Protein AF-A0AA38JJ01-F1 (afdb_monomer)

Mean predicted aligned error: 11.83 Å

pLDDT: mean 73.41, std 13.88, range [43.22, 92.06]

Organism: NCBI:txid2804957

Secondary structure (DSSP, 8-state):
---S-HHHH-HHHHHHHHT-HHHHHHHHSS-HHHHHHHHHSTT-HHHHHHHSPPP-TTS-TT----TT----

Radius of gyration: 15.95 Å; Cα contacts (8 Å, |Δi|>4): 34; chains: 1; bounding box: 24×29×44 Å

Sequence (72 aa):
ELMPNPRIELPWVCLWKGQNNCAFITTMGFDVKTFRFILEGPGHFAELWDNTPIPRDDVSSRGAPHIGGRSL

Foldseek 3Di:
DDDPDCVCPPPVNVCLVVQDQVSCCVPVVGHNVVVCCCCVNPPNPVVCVVPPDDDDPPDDPPDDPPPPPPDD

Structure (mmCIF, N/CA/C/O backbone):
data_AF-A0AA38JJ01-F1
#
_entry.id   AF-A0AA38JJ01-F1
#
loop_
_atom_site.group_PDB
_atom_site.id
_atom_site.type_symbol
_atom_site.label_atom_id
_atom_site.label_alt_id
_atom_site.label_comp_id
_atom_site.label_asym_id
_atom_site.label_entity_id
_atom_site.label_seq_id
_atom_site.pdbx_PDB_ins_code
_atom_site.Cartn_x
_atom_site.Cartn_y
_atom_site.Cartn_z
_atom_site.occupancy
_atom_site.B_iso_or_equiv
_atom_site.auth_seq_id
_atom_site.auth_comp_id
_atom_site.auth_asym_id
_atom_site.auth_atom_id
_atom_site.pdbx_PDB_model_num
ATOM 1 N N . GLU A 1 1 ? -11.028 -20.407 -5.394 1.00 51.50 1 GLU A N 1
ATOM 2 C CA . GLU A 1 1 ? -11.377 -19.673 -6.627 1.00 51.50 1 GLU A CA 1
ATOM 3 C C . GLU A 1 1 ? -10.810 -18.266 -6.546 1.00 51.50 1 GLU A C 1
ATOM 5 O O . GLU A 1 1 ? -10.746 -17.722 -5.449 1.00 51.50 1 GLU A O 1
ATOM 10 N N . LEU A 1 2 ? -10.334 -17.715 -7.663 1.00 54.06 2 LEU A N 1
ATOM 11 C CA . LEU A 1 2 ? -9.878 -16.324 -7.734 1.00 54.06 2 LEU A CA 1
ATOM 12 C C . LEU A 1 2 ? -11.091 -15.408 -7.902 1.00 54.06 2 LEU A C 1
ATOM 14 O O . LEU A 1 2 ? -12.038 -15.759 -8.601 1.00 54.06 2 LEU A O 1
ATOM 18 N N . MET A 1 3 ? -11.057 -14.243 -7.259 1.00 60.97 3 MET A N 1
ATOM 19 C CA . MET A 1 3 ? -12.145 -13.271 -7.356 1.00 60.97 3 MET A CA 1
ATOM 20 C C . MET A 1 3 ? -12.328 -12.791 -8.805 1.00 60.97 3 MET A C 1
ATOM 22 O O . MET A 1 3 ? -11.326 -12.559 -9.487 1.00 60.97 3 MET A O 1
ATOM 26 N N . PRO A 1 4 ? -13.580 -12.609 -9.267 1.00 63.72 4 PRO A N 1
ATOM 27 C CA . PRO A 1 4 ? -13.884 -12.293 -10.663 1.00 63.72 4 PRO A CA 1
ATOM 28 C C . PRO A 1 4 ? -13.312 -10.943 -11.108 1.00 63.72 4 PRO A C 1
ATOM 30 O O . PRO A 1 4 ? -12.915 -10.804 -12.262 1.00 63.72 4 PRO A O 1
ATOM 33 N N . ASN A 1 5 ? -13.200 -9.966 -10.199 1.00 62.53 5 ASN A N 1
ATOM 34 C CA . ASN A 1 5 ? -12.489 -8.719 -10.466 1.00 62.53 5 ASN A CA 1
ATOM 35 C C . ASN A 1 5 ? -11.582 -8.322 -9.288 1.00 62.53 5 ASN A C 1
ATOM 37 O O . ASN A 1 5 ? -12.012 -7.609 -8.374 1.00 62.53 5 ASN A O 1
ATOM 41 N N . PRO A 1 6 ? -10.300 -8.727 -9.310 1.00 59.06 6 PRO A N 1
ATOM 42 C CA . PRO A 1 6 ? -9.380 -8.407 -8.229 1.00 59.06 6 PRO A CA 1
ATOM 43 C C . PRO A 1 6 ? -9.139 -6.895 -8.105 1.00 59.06 6 PRO A C 1
ATOM 45 O O . PRO A 1 6 ? -8.776 -6.425 -7.041 1.00 59.06 6 PRO A O 1
ATOM 48 N N . ARG A 1 7 ? -9.378 -6.067 -9.125 1.00 59.53 7 ARG A N 1
ATOM 49 C CA . ARG A 1 7 ? -9.106 -4.624 -9.000 1.00 59.53 7 ARG A CA 1
ATOM 50 C C . ARG A 1 7 ? -10.150 -3.860 -8.187 1.00 59.53 7 ARG A C 1
ATOM 52 O O . ARG A 1 7 ? -9.827 -2.805 -7.652 1.00 59.53 7 ARG A O 1
ATOM 59 N N . ILE A 1 8 ? -11.380 -4.363 -8.095 1.00 59.44 8 ILE A N 1
ATOM 60 C CA . ILE A 1 8 ? -12.502 -3.623 -7.492 1.00 59.44 8 ILE A CA 1
ATOM 61 C C . ILE A 1 8 ? -12.854 -4.166 -6.107 1.00 59.44 8 ILE A C 1
ATOM 63 O O . ILE A 1 8 ? -13.222 -3.399 -5.217 1.00 59.44 8 ILE A O 1
ATOM 67 N N . GLU A 1 9 ? -12.718 -5.476 -5.917 1.00 65.12 9 GLU A N 1
ATOM 68 C CA . GLU A 1 9 ? -13.261 -6.169 -4.748 1.00 65.12 9 GLU A CA 1
ATOM 69 C C . GLU A 1 9 ? -12.180 -6.684 -3.789 1.00 65.12 9 GLU A C 1
ATOM 71 O O . GLU A 1 9 ? -12.497 -7.342 -2.801 1.00 65.12 9 GLU A O 1
ATOM 76 N N . LEU A 1 10 ? -10.898 -6.390 -4.040 1.00 70.75 10 LEU A N 1
ATOM 77 C CA . LEU A 1 10 ? -9.827 -6.846 -3.157 1.00 70.75 10 LEU A CA 1
ATOM 78 C C . LEU A 1 10 ? -10.053 -6.350 -1.715 1.00 70.75 10 LEU 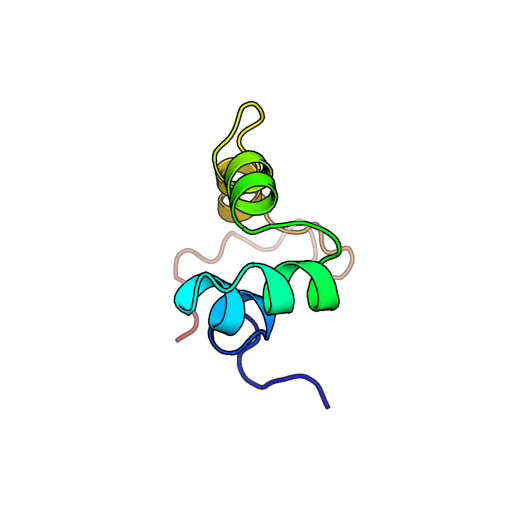A C 1
ATOM 80 O O . LEU A 1 10 ? -10.359 -5.170 -1.513 1.00 70.75 10 LEU A O 1
ATOM 84 N N . PRO A 1 11 ? -9.829 -7.205 -0.700 1.00 71.56 11 PRO A N 1
ATOM 85 C CA . PRO A 1 11 ? -10.033 -6.852 0.704 1.00 71.56 11 PRO A CA 1
ATOM 86 C C . PRO A 1 11 ? -9.347 -5.544 1.112 1.00 71.56 11 PRO A C 1
ATOM 88 O O . PRO A 1 11 ? -9.948 -4.726 1.804 1.00 71.56 11 PRO A O 1
ATOM 91 N N . TRP A 1 12 ? -8.132 -5.283 0.619 1.00 75.38 12 TRP A N 1
ATOM 92 C CA . TRP A 1 12 ? -7.410 -4.044 0.917 1.00 75.38 12 TRP A CA 1
ATOM 93 C C . TRP A 1 12 ? -8.083 -2.788 0.331 1.00 75.38 12 TRP A C 1
ATOM 95 O O . TRP A 1 12 ? -7.991 -1.726 0.938 1.00 75.38 12 TRP A O 1
ATOM 105 N N . VAL A 1 13 ? -8.811 -2.890 -0.790 1.00 80.25 13 VAL A N 1
ATOM 106 C CA . VAL A 1 13 ? -9.562 -1.771 -1.395 1.00 80.25 13 VAL A CA 1
ATOM 107 C C . VAL A 1 13 ? -10.770 -1.415 -0.532 1.00 80.25 13 VAL A C 1
ATOM 109 O O . VAL A 1 13 ? -11.033 -0.239 -0.273 1.00 80.25 13 VAL A O 1
ATOM 112 N N . CYS A 1 14 ? -11.496 -2.425 -0.047 1.00 80.50 14 CYS A N 1
ATOM 113 C CA . CYS A 1 14 ? -12.601 -2.232 0.893 1.00 80.50 14 CYS A CA 1
ATOM 114 C C . CYS A 1 14 ? -12.112 -1.612 2.206 1.00 80.50 14 CYS A C 1
ATOM 116 O O . CYS A 1 14 ? -12.732 -0.679 2.719 1.00 80.50 14 CYS A O 1
ATOM 118 N N . LEU A 1 15 ? -10.967 -2.077 2.709 1.00 82.06 15 LEU A N 1
ATOM 119 C CA . LEU A 1 15 ? -10.328 -1.497 3.884 1.00 82.06 15 LEU A CA 1
ATOM 120 C C . LEU A 1 15 ? -9.929 -0.042 3.635 1.00 82.06 15 LEU A C 1
ATOM 122 O O . LEU A 1 15 ? -10.258 0.811 4.459 1.00 82.06 15 LEU A O 1
ATOM 126 N N . TRP A 1 16 ? -9.287 0.259 2.499 1.00 80.94 16 TRP A N 1
ATOM 127 C CA . TRP A 1 16 ? -8.856 1.612 2.121 1.00 80.94 16 TRP A CA 1
ATOM 128 C C . TRP A 1 16 ? -10.020 2.597 2.059 1.00 80.94 16 TRP A C 1
ATOM 130 O O . TRP A 1 16 ? -9.923 3.705 2.578 1.00 80.94 16 TRP A O 1
ATOM 140 N N . LYS A 1 17 ? -11.169 2.177 1.519 1.00 82.31 17 LYS A N 1
ATOM 141 C CA . LYS A 1 17 ? -12.392 2.996 1.543 1.00 82.31 17 LYS A CA 1
ATOM 142 C C . LYS A 1 17 ? -12.879 3.282 2.966 1.00 82.31 17 LYS A C 1
ATOM 144 O O . LYS A 1 17 ? -13.384 4.369 3.226 1.00 82.31 17 LYS A O 1
ATOM 149 N N . GLY A 1 18 ? -12.741 2.317 3.874 1.00 83.75 18 GLY A N 1
ATOM 150 C CA . GLY A 1 18 ? -13.168 2.444 5.268 1.00 83.75 18 GLY A CA 1
ATOM 151 C C . GLY A 1 18 ? -12.185 3.182 6.182 1.00 83.75 18 GLY A C 1
ATOM 152 O O . GLY A 1 18 ? -12.581 3.568 7.279 1.00 83.75 18 GLY A O 1
ATOM 153 N N . GLN A 1 19 ? -10.921 3.354 5.770 1.00 83.25 19 GLN A N 1
ATOM 154 C CA . GLN A 1 19 ? -9.843 4.002 6.538 1.00 83.25 19 GLN A CA 1
ATOM 155 C C . GLN A 1 19 ? -9.744 3.544 8.009 1.00 83.25 19 GLN A C 1
ATOM 157 O O . GLN A 1 19 ? -9.381 4.311 8.902 1.00 83.25 19 GLN A O 1
ATOM 162 N N . ASN A 1 20 ? -10.068 2.277 8.282 1.00 86.50 20 ASN A N 1
ATOM 163 C CA . ASN A 1 20 ? -10.052 1.726 9.633 1.00 86.50 20 ASN A CA 1
ATOM 164 C C . ASN A 1 20 ? -8.660 1.182 9.972 1.00 86.50 20 ASN A C 1
ATOM 166 O O . ASN A 1 20 ? -8.253 0.139 9.461 1.00 86.50 20 ASN A O 1
ATOM 170 N N . ASN A 1 21 ? -7.960 1.858 10.885 1.00 83.38 21 ASN A N 1
ATOM 171 C CA . ASN A 1 21 ? -6.605 1.483 11.291 1.00 83.38 21 ASN A CA 1
ATOM 172 C C . ASN A 1 21 ? -6.499 0.067 11.870 1.00 83.38 21 ASN A C 1
ATOM 174 O O . ASN A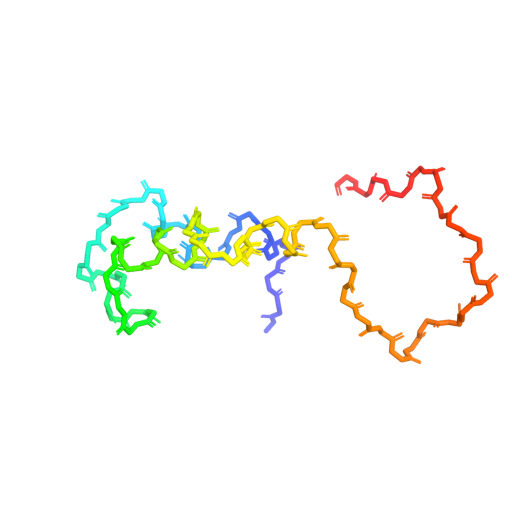 1 21 ? -5.555 -0.636 11.529 1.00 83.38 21 ASN A O 1
ATOM 178 N N . CYS A 1 22 ? -7.442 -0.377 12.710 1.00 85.50 22 CYS A N 1
ATOM 179 C CA . CYS A 1 22 ? -7.383 -1.728 13.284 1.00 85.50 22 CYS A CA 1
ATOM 180 C C . CYS A 1 22 ? -7.476 -2.788 12.188 1.00 85.50 22 CYS A C 1
ATOM 182 O O . CYS A 1 22 ? -6.652 -3.694 12.128 1.00 85.50 22 CYS A O 1
ATOM 184 N N . ALA A 1 23 ? -8.440 -2.637 11.282 1.00 84.12 23 ALA A N 1
ATOM 185 C CA . ALA A 1 23 ? -8.632 -3.588 10.198 1.00 84.12 23 ALA A CA 1
ATOM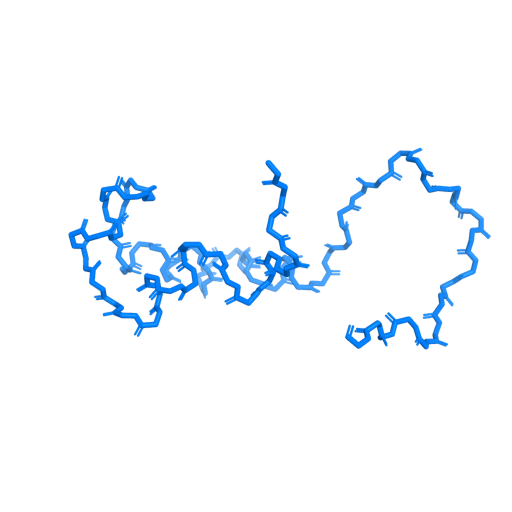 186 C C . ALA A 1 23 ? -7.454 -3.578 9.200 1.00 84.12 23 ALA A C 1
ATOM 188 O O . ALA A 1 23 ? -7.057 -4.637 8.708 1.00 84.12 23 ALA A O 1
ATOM 189 N N . PHE A 1 24 ? -6.843 -2.410 8.960 1.00 85.75 24 PHE A N 1
ATOM 190 C CA . PHE A 1 24 ? -5.607 -2.287 8.182 1.00 85.75 24 PHE A CA 1
ATOM 191 C C . PHE A 1 24 ? -4.426 -2.990 8.838 1.00 85.75 24 PHE A C 1
ATOM 193 O O . PHE A 1 24 ? -3.776 -3.796 8.185 1.00 85.75 24 PHE A O 1
ATOM 200 N N . ILE A 1 25 ? -4.182 -2.749 10.127 1.00 87.81 25 ILE A N 1
ATOM 201 C CA . ILE A 1 25 ? -3.070 -3.378 10.845 1.00 87.81 25 ILE A CA 1
ATOM 202 C C . ILE A 1 25 ? -3.239 -4.898 10.845 1.00 87.81 25 ILE A C 1
ATOM 204 O O . ILE A 1 25 ? -2.291 -5.613 10.539 1.00 87.81 25 ILE A O 1
ATOM 208 N N . THR A 1 26 ? -4.444 -5.402 11.123 1.00 89.19 26 THR A N 1
ATOM 209 C CA . THR A 1 26 ? -4.700 -6.849 11.148 1.00 89.19 26 THR A CA 1
ATOM 210 C C . THR A 1 26 ? -4.532 -7.505 9.776 1.00 89.19 26 THR A C 1
ATOM 212 O O . THR A 1 26 ? -4.086 -8.645 9.707 1.00 89.19 26 THR A O 1
ATOM 215 N N . THR A 1 27 ? -4.868 -6.806 8.689 1.00 84.75 27 THR A N 1
ATOM 216 C CA . THR A 1 27 ? -4.857 -7.395 7.338 1.00 84.75 27 THR A CA 1
ATOM 217 C C . THR A 1 27 ? -3.534 -7.180 6.602 1.00 84.75 27 THR A C 1
ATOM 219 O O . THR A 1 27 ? -3.067 -8.068 5.898 1.00 84.75 27 THR A O 1
ATOM 222 N N . MET A 1 28 ? -2.941 -5.995 6.741 1.00 86.12 28 MET A N 1
ATOM 223 C CA . MET A 1 28 ? -1.776 -5.531 5.977 1.00 86.12 28 MET A CA 1
ATOM 224 C C . MET A 1 28 ? -0.499 -5.476 6.827 1.00 86.12 28 MET A C 1
ATOM 226 O O . MET A 1 28 ? 0.595 -5.405 6.277 1.00 86.12 28 MET A O 1
ATOM 230 N N . GLY A 1 29 ? -0.616 -5.500 8.159 1.00 88.38 29 GLY A N 1
ATOM 231 C CA . GLY A 1 29 ? 0.520 -5.430 9.085 1.00 88.38 29 GLY A CA 1
ATOM 232 C C . GLY A 1 29 ? 0.996 -4.013 9.424 1.00 88.38 29 GLY A C 1
ATOM 233 O O . GLY A 1 29 ? 1.964 -3.860 10.163 1.00 88.38 29 GLY A O 1
ATOM 234 N N . PHE A 1 30 ? 0.332 -2.972 8.918 1.00 89.12 30 PHE A N 1
ATOM 235 C CA . PHE A 1 30 ? 0.637 -1.565 9.201 1.00 89.12 30 PHE A CA 1
ATOM 236 C C . PHE A 1 30 ? -0.621 -0.694 9.086 1.00 89.12 30 PHE A C 1
ATOM 238 O O . PHE A 1 30 ? -1.640 -1.118 8.540 1.00 89.12 30 PHE A O 1
ATOM 245 N N . ASP A 1 31 ? -0.564 0.525 9.628 1.00 90.94 31 ASP A N 1
ATOM 246 C CA . ASP A 1 31 ? -1.702 1.447 9.634 1.00 90.94 31 ASP A CA 1
ATOM 247 C C . ASP A 1 31 ? -1.954 2.134 8.279 1.00 90.94 31 ASP A C 1
ATOM 249 O O . ASP A 1 31 ? -1.139 2.110 7.352 1.00 90.94 31 ASP A O 1
ATOM 253 N N . VAL A 1 32 ? -3.113 2.789 8.178 1.00 88.88 32 VAL A N 1
ATOM 254 C CA . VAL A 1 32 ? -3.549 3.520 6.980 1.00 88.88 32 VAL A CA 1
ATOM 255 C C . VAL A 1 32 ? -2.543 4.598 6.570 1.00 88.88 32 VAL A C 1
ATOM 257 O O . VAL A 1 32 ? -2.320 4.825 5.381 1.00 88.88 32 VAL A O 1
ATOM 260 N N . LYS A 1 33 ? -1.925 5.284 7.539 1.00 92.06 33 LYS A N 1
ATOM 261 C CA . LYS A 1 33 ? -1.001 6.392 7.265 1.00 92.06 33 LYS A CA 1
ATOM 262 C C . LYS A 1 33 ? 0.297 5.878 6.648 1.00 92.06 33 LYS A C 1
ATOM 264 O O . LYS A 1 33 ? 0.814 6.486 5.714 1.00 92.06 33 LYS A O 1
ATOM 269 N N . THR A 1 34 ? 0.784 4.753 7.148 1.00 90.56 34 THR A N 1
ATOM 270 C CA . THR A 1 34 ? 1.954 4.043 6.638 1.00 90.56 34 THR A CA 1
ATOM 271 C C . THR A 1 34 ? 1.677 3.528 5.235 1.00 90.56 34 THR A C 1
ATOM 273 O O . THR A 1 34 ? 2.483 3.753 4.336 1.00 90.56 34 THR A O 1
ATOM 276 N N . PHE A 1 35 ? 0.497 2.945 5.006 1.00 88.88 35 PHE A N 1
ATOM 277 C CA . PHE A 1 35 ? 0.089 2.535 3.664 1.00 88.88 35 PHE A CA 1
ATOM 278 C C . PHE A 1 35 ? 0.056 3.712 2.686 1.00 88.88 35 PHE A C 1
ATOM 280 O O . PHE A 1 35 ? 0.617 3.631 1.597 1.00 88.88 35 PHE A O 1
ATOM 287 N N . ARG A 1 36 ? -0.540 4.837 3.098 1.00 89.12 36 ARG A N 1
ATOM 288 C CA . ARG A 1 36 ? -0.586 6.057 2.289 1.00 89.12 36 ARG A CA 1
ATOM 289 C C . ARG A 1 36 ? 0.809 6.577 1.958 1.00 89.12 36 ARG A C 1
ATOM 291 O O . ARG A 1 36 ? 1.049 6.994 0.833 1.00 89.12 36 ARG A O 1
ATOM 298 N N . PHE A 1 37 ? 1.723 6.537 2.924 1.00 90.88 37 PHE A N 1
ATOM 299 C CA . PHE A 1 37 ? 3.112 6.920 2.704 1.00 90.88 37 PHE A CA 1
ATOM 300 C C . PHE A 1 37 ? 3.815 5.993 1.708 1.00 90.88 37 PHE A C 1
ATOM 302 O O . PHE A 1 37 ? 4.572 6.474 0.879 1.00 90.88 37 PHE A O 1
ATOM 309 N N . ILE A 1 38 ? 3.553 4.686 1.733 1.00 88.06 38 ILE A N 1
ATOM 310 C CA . ILE A 1 38 ? 4.096 3.770 0.719 1.00 88.06 38 ILE A CA 1
ATOM 311 C C . ILE A 1 38 ? 3.526 4.110 -0.662 1.00 88.06 38 ILE A C 1
ATOM 313 O O . ILE A 1 38 ? 4.270 4.161 -1.635 1.00 88.06 38 ILE A O 1
ATOM 317 N N . LEU A 1 39 ? 2.218 4.364 -0.740 1.00 86.25 39 LEU A N 1
ATOM 318 C CA . LEU A 1 39 ? 1.504 4.583 -1.995 1.00 86.25 39 LEU A CA 1
ATOM 319 C C . LEU A 1 39 ? 1.877 5.918 -2.668 1.00 86.25 39 LEU A C 1
ATOM 321 O O . LEU A 1 39 ? 2.211 5.942 -3.851 1.00 86.25 39 LEU A O 1
ATOM 325 N N . GLU A 1 40 ? 1.818 7.013 -1.909 1.00 86.81 40 GLU A N 1
ATOM 326 C CA . GLU A 1 40 ? 1.939 8.402 -2.389 1.00 86.81 40 GLU A CA 1
ATOM 327 C C . GLU A 1 40 ? 3.266 9.067 -1.987 1.00 86.81 40 GLU A C 1
ATOM 329 O O . GLU A 1 40 ? 3.533 10.207 -2.366 1.00 86.81 40 GLU A O 1
ATOM 334 N N . GLY A 1 41 ? 4.078 8.408 -1.160 1.00 83.62 41 GLY A N 1
ATOM 335 C CA . GLY A 1 41 ? 5.306 8.985 -0.635 1.00 83.62 41 GLY A CA 1
ATOM 336 C C . GLY A 1 41 ? 6.483 8.958 -1.613 1.00 83.62 41 GLY A C 1
ATOM 337 O O . GLY A 1 41 ? 6.357 8.582 -2.784 1.00 83.62 41 GLY A O 1
ATOM 338 N N . PRO A 1 42 ? 7.665 9.376 -1.129 1.00 76.56 42 PRO A N 1
ATOM 339 C CA . PRO A 1 42 ? 8.881 9.424 -1.929 1.00 76.56 42 PRO A CA 1
ATOM 340 C C . PRO A 1 42 ? 9.211 8.035 -2.488 1.00 76.56 42 PRO A C 1
ATOM 342 O O . PRO A 1 42 ? 9.253 7.063 -1.738 1.00 76.56 42 PRO A O 1
ATOM 345 N N . GLY A 1 43 ? 9.459 7.942 -3.795 1.00 72.50 43 GLY A N 1
ATOM 346 C CA . GLY A 1 43 ? 9.660 6.662 -4.488 1.00 72.50 43 GLY A CA 1
ATOM 347 C C . GLY A 1 43 ? 8.457 6.196 -5.313 1.00 72.50 43 GLY A C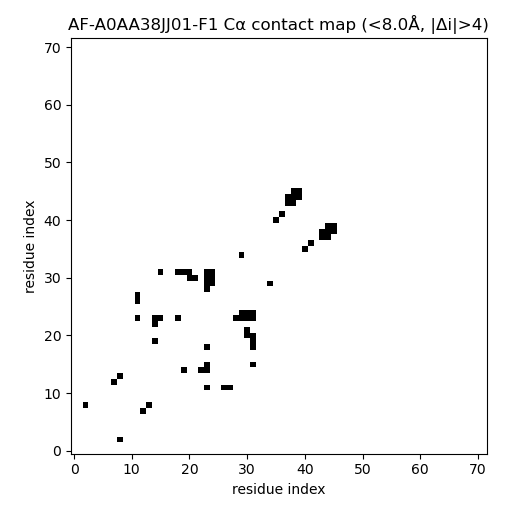 1
ATOM 348 O O . GLY A 1 43 ? 8.552 5.154 -5.953 1.00 72.50 43 GLY A O 1
ATOM 349 N N . HIS A 1 44 ? 7.369 6.979 -5.318 1.00 69.88 44 HIS A N 1
ATOM 350 C CA . HIS A 1 44 ? 6.233 6.902 -6.241 1.00 69.88 44 HIS A CA 1
ATOM 351 C C . HIS A 1 44 ? 5.757 5.474 -6.544 1.00 69.88 44 HIS A C 1
ATOM 353 O O . HIS A 1 44 ? 5.625 5.079 -7.702 1.00 69.88 44 HIS A O 1
ATOM 359 N N . PHE A 1 45 ? 5.485 4.684 -5.502 1.00 83.44 45 PHE A N 1
ATOM 360 C CA . PHE A 1 45 ? 5.025 3.310 -5.694 1.00 83.44 45 PHE A CA 1
ATOM 361 C C . PHE A 1 45 ? 3.768 3.255 -6.568 1.00 83.44 45 PHE A C 1
ATOM 363 O O . PHE A 1 45 ? 3.712 2.434 -7.477 1.00 83.44 45 PHE A O 1
ATOM 370 N N . ALA A 1 46 ? 2.792 4.143 -6.341 1.00 82.62 46 ALA A N 1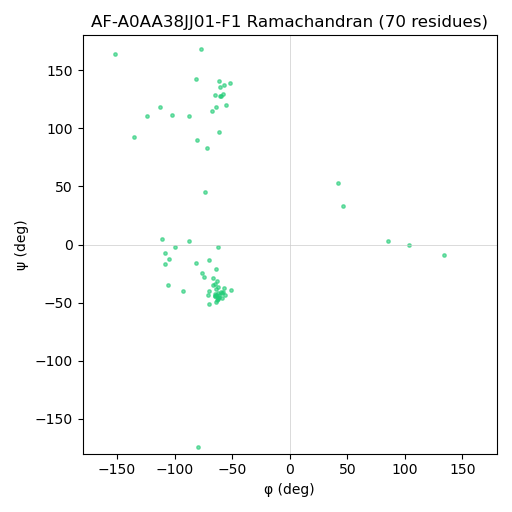
ATOM 371 C CA . ALA A 1 46 ? 1.596 4.220 -7.178 1.00 82.62 46 ALA A CA 1
ATOM 372 C C . ALA A 1 46 ? 1.925 4.554 -8.639 1.00 82.62 46 ALA A C 1
ATOM 374 O O . ALA A 1 46 ? 1.415 3.904 -9.543 1.00 82.62 46 ALA A O 1
ATOM 375 N N . GLU A 1 47 ? 2.827 5.508 -8.881 1.00 80.75 47 GLU A N 1
ATOM 376 C CA . GLU A 1 47 ? 3.246 5.866 -10.240 1.00 80.75 47 GLU A CA 1
ATOM 377 C C . GLU A 1 47 ? 3.912 4.681 -10.942 1.00 80.75 47 GLU A C 1
ATOM 379 O O . GLU A 1 47 ? 3.580 4.371 -12.085 1.00 80.75 47 GLU A O 1
ATOM 384 N N . LEU A 1 48 ? 4.830 3.994 -10.261 1.00 81.88 48 LEU A N 1
ATOM 385 C CA . LEU A 1 48 ? 5.497 2.821 -10.810 1.00 81.88 48 LEU A CA 1
ATOM 386 C C . LEU A 1 48 ? 4.502 1.684 -11.036 1.00 81.88 48 LEU A C 1
ATOM 388 O O . LEU A 1 48 ? 4.549 1.048 -12.081 1.00 81.88 48 LEU A O 1
ATOM 392 N N . TRP A 1 49 ? 3.587 1.445 -10.102 1.00 81.44 49 TRP A N 1
ATOM 393 C CA . TRP A 1 49 ? 2.572 0.402 -10.207 1.00 81.44 49 TRP A CA 1
ATOM 394 C C . TRP A 1 49 ? 1.600 0.637 -11.369 1.00 81.44 49 TRP A C 1
ATOM 396 O O . TRP A 1 49 ? 1.308 -0.292 -12.123 1.00 81.44 49 TRP A O 1
ATOM 406 N N . ASP A 1 50 ? 1.133 1.873 -11.546 1.00 79.88 50 ASP A N 1
ATOM 407 C CA . ASP A 1 50 ? 0.159 2.217 -12.582 1.00 79.88 50 ASP A CA 1
ATOM 408 C C . ASP A 1 50 ? 0.788 2.262 -13.983 1.00 79.88 50 ASP A C 1
ATOM 410 O O . ASP A 1 50 ? 0.106 1.990 -14.975 1.00 79.88 50 ASP A O 1
ATOM 414 N N . ASN A 1 51 ? 2.089 2.567 -14.078 1.00 80.25 51 ASN A N 1
ATOM 415 C CA . ASN A 1 51 ? 2.788 2.727 -15.357 1.00 80.25 51 ASN A CA 1
ATOM 416 C C . ASN A 1 51 ? 3.704 1.558 -15.741 1.00 80.25 51 ASN A C 1
ATOM 418 O O . ASN A 1 51 ? 4.133 1.494 -16.894 1.00 80.25 51 ASN A O 1
ATOM 422 N N . THR A 1 52 ? 4.010 0.634 -14.826 1.00 78.19 52 THR A N 1
ATOM 423 C CA . THR A 1 52 ? 4.903 -0.502 -15.104 1.00 78.19 52 THR A CA 1
ATOM 424 C C . THR A 1 52 ? 4.086 -1.772 -15.326 1.00 78.19 52 THR A C 1
ATOM 426 O O . THR A 1 52 ? 3.503 -2.310 -14.382 1.00 78.19 52 THR A O 1
ATOM 429 N N . PRO A 1 53 ? 4.050 -2.311 -16.557 1.00 77.00 53 PRO A N 1
ATOM 430 C CA . PRO A 1 53 ? 3.443 -3.609 -16.807 1.00 77.00 53 PRO A CA 1
ATOM 431 C C . PRO A 1 53 ? 4.164 -4.691 -16.001 1.00 77.00 53 PRO A C 1
ATOM 433 O O . PRO A 1 53 ? 5.393 -4.736 -15.987 1.00 77.00 53 PRO A O 1
ATOM 436 N N . ILE A 1 54 ? 3.410 -5.593 -15.369 1.00 77.06 54 ILE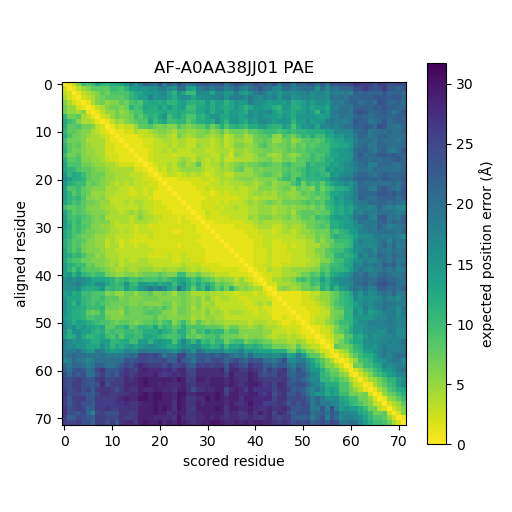 A N 1
ATOM 437 C CA . ILE A 1 54 ? 3.987 -6.765 -14.700 1.00 77.06 54 ILE A CA 1
ATOM 438 C C . ILE A 1 54 ? 4.654 -7.632 -15.780 1.00 77.06 54 ILE A C 1
ATOM 440 O O . ILE A 1 54 ? 3.939 -8.102 -16.673 1.00 77.06 54 ILE A O 1
ATOM 444 N N . PRO A 1 55 ? 5.983 -7.854 -15.727 1.00 68.25 55 PRO A N 1
ATOM 445 C CA . PRO A 1 55 ? 6.662 -8.711 -16.687 1.00 68.25 55 PRO A CA 1
ATOM 446 C C . PRO A 1 55 ? 6.077 -10.121 -16.616 1.00 68.25 55 PRO A C 1
ATOM 448 O O . PRO A 1 55 ? 5.936 -10.706 -15.542 1.00 68.25 55 PRO A O 1
ATOM 451 N N . ARG A 1 56 ? 5.688 -10.637 -17.774 1.00 71.31 56 ARG A N 1
ATOM 452 C CA . ARG A 1 56 ? 5.007 -11.915 -17.953 1.00 71.31 56 ARG A CA 1
ATOM 453 C C . ARG A 1 56 ? 5.846 -12.729 -18.932 1.00 71.31 56 ARG A C 1
ATOM 455 O O . ARG A 1 56 ? 5.928 -12.361 -20.100 1.00 71.31 56 ARG A O 1
ATOM 462 N N . ASP A 1 57 ? 6.485 -13.797 -18.457 1.00 68.56 57 ASP A N 1
ATOM 463 C CA . ASP A 1 57 ? 7.311 -14.682 -19.300 1.00 68.56 57 ASP A CA 1
ATOM 464 C C . ASP A 1 57 ? 6.476 -15.519 -20.290 1.00 68.56 57 ASP A C 1
ATOM 466 O O . ASP A 1 57 ? 7.012 -16.093 -21.236 1.00 68.56 57 ASP A O 1
ATOM 470 N N . ASP A 1 58 ? 5.154 -15.575 -20.109 1.00 64.88 58 ASP A N 1
ATOM 471 C CA . ASP A 1 58 ? 4.205 -16.281 -20.975 1.00 64.88 58 ASP A CA 1
ATOM 472 C C . ASP A 1 58 ? 3.685 -15.431 -22.151 1.00 64.88 58 ASP A C 1
ATOM 474 O O . ASP A 1 58 ? 2.867 -15.902 -22.944 1.00 64.88 58 ASP A O 1
ATOM 478 N N . VAL A 1 59 ? 4.177 -14.196 -22.315 1.00 55.91 59 VAL A N 1
ATOM 479 C CA . VAL A 1 59 ? 3.788 -13.298 -23.411 1.00 55.91 59 VAL A CA 1
ATOM 480 C C . VAL A 1 59 ? 4.973 -13.071 -24.349 1.00 55.91 59 VAL A C 1
ATOM 482 O O . VAL A 1 59 ? 6.001 -12.517 -23.971 1.00 55.91 59 VAL A O 1
ATOM 485 N N . SER A 1 60 ? 4.830 -13.470 -25.618 1.00 59.16 60 SER A N 1
ATOM 486 C CA . SER A 1 60 ? 5.876 -13.261 -26.625 1.00 59.16 60 SER A CA 1
ATOM 487 C C . SER A 1 60 ? 6.178 -11.764 -26.805 1.00 59.16 60 SER A C 1
ATOM 489 O O . SER A 1 60 ? 5.275 -10.984 -27.115 1.00 59.16 60 SER A O 1
ATOM 491 N N . SER A 1 61 ? 7.452 -11.372 -26.718 1.00 55.66 61 SER A N 1
ATOM 492 C CA . SER A 1 61 ? 7.947 -9.983 -26.838 1.00 55.66 61 SER A CA 1
ATOM 493 C C . SER A 1 61 ? 7.703 -9.299 -28.196 1.00 55.66 61 SER A C 1
ATOM 495 O O . SER A 1 61 ? 8.051 -8.136 -28.384 1.00 55.66 61 SER A O 1
ATOM 497 N N . ARG A 1 62 ? 7.105 -10.013 -29.158 1.00 55.62 62 ARG A N 1
ATOM 498 C CA . ARG A 1 62 ? 6.759 -9.544 -30.510 1.00 55.62 62 ARG A CA 1
ATOM 499 C C . ARG A 1 62 ? 5.289 -9.150 -30.685 1.00 55.62 62 ARG A C 1
ATOM 501 O O . ARG A 1 62 ? 4.911 -8.738 -31.781 1.00 55.62 62 ARG A O 1
ATOM 508 N N . GLY A 1 63 ? 4.454 -9.291 -29.656 1.00 54.56 63 GLY A N 1
ATOM 509 C CA . GLY A 1 63 ? 3.056 -8.869 -29.728 1.00 54.56 63 GLY A CA 1
ATOM 510 C C . GLY A 1 63 ? 2.966 -7.348 -29.825 1.00 54.56 63 GLY A C 1
ATOM 511 O O . GLY A 1 63 ? 3.362 -6.655 -28.892 1.00 54.56 63 GLY A O 1
ATOM 512 N N . ALA A 1 64 ? 2.473 -6.824 -30.951 1.00 55.16 64 ALA A N 1
ATOM 513 C CA . ALA A 1 64 ? 2.239 -5.392 -31.112 1.00 55.16 64 ALA A CA 1
ATOM 514 C C . ALA A 1 64 ? 1.392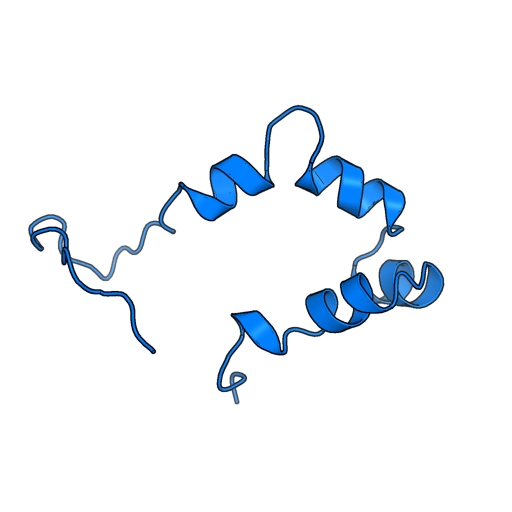 -4.859 -29.938 1.00 55.16 64 ALA A C 1
ATOM 516 O O . ALA A 1 64 ? 0.439 -5.538 -29.532 1.00 55.16 64 ALA A O 1
ATOM 517 N N . PRO A 1 65 ? 1.708 -3.669 -29.388 1.00 54.91 65 PRO A N 1
ATOM 518 C CA . PRO A 1 65 ? 0.911 -3.078 -28.324 1.00 54.91 65 PRO A CA 1
ATOM 519 C C . PRO A 1 65 ? -0.538 -2.976 -28.801 1.00 54.91 65 PRO A C 1
ATOM 521 O O . PRO A 1 65 ? -0.825 -2.345 -29.818 1.00 54.91 65 PRO A O 1
ATOM 524 N N . HIS A 1 66 ? -1.456 -3.625 -28.085 1.00 55.09 66 HIS A N 1
ATOM 525 C CA . HIS A 1 66 ? -2.885 -3.525 -28.364 1.00 55.09 66 HIS A CA 1
ATOM 526 C C . HIS A 1 66 ? -3.363 -2.128 -27.945 1.00 55.09 66 HIS A C 1
ATOM 528 O O . HIS A 1 66 ? -3.874 -1.924 -26.841 1.00 55.09 66 HIS A O 1
ATOM 534 N N . ILE A 1 67 ? -3.179 -1.144 -28.831 1.00 48.78 67 ILE A N 1
ATOM 535 C CA . ILE A 1 67 ? -3.887 0.138 -28.781 1.00 48.78 67 ILE A CA 1
ATOM 536 C C . ILE A 1 67 ? -5.374 -0.206 -28.921 1.00 48.78 67 ILE A C 1
ATOM 538 O O . ILE A 1 67 ? -5.863 -0.476 -30.012 1.00 48.78 67 ILE A O 1
ATOM 542 N N . GLY A 1 68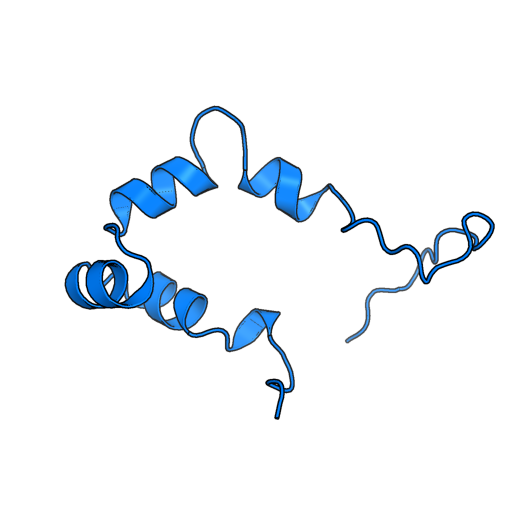 ? -6.065 -0.303 -27.785 1.00 53.66 68 GLY A N 1
ATOM 543 C CA . GLY A 1 68 ? -7.470 -0.713 -27.711 1.00 53.66 68 GLY A CA 1
ATOM 544 C C . GLY A 1 68 ? -7.786 -1.754 -26.637 1.00 53.66 68 GLY A C 1
ATOM 545 O O . GLY A 1 68 ? -8.958 -1.971 -26.355 1.00 53.66 68 GLY A O 1
ATOM 546 N N . GLY A 1 69 ? -6.784 -2.348 -25.978 1.00 48.66 69 GLY A N 1
ATOM 547 C CA . GLY A 1 69 ? -6.968 -3.317 -24.888 1.00 48.66 69 GLY A CA 1
ATOM 548 C C . GLY A 1 69 ? -7.429 -2.705 -23.558 1.00 48.66 69 GLY A C 1
ATOM 549 O O . GLY A 1 69 ? -6.876 -3.026 -22.510 1.00 48.66 69 GLY A O 1
ATOM 550 N N . ARG A 1 70 ? -8.417 -1.804 -23.576 1.00 48.75 70 ARG A N 1
ATOM 551 C CA . ARG A 1 70 ? -9.247 -1.544 -22.396 1.00 48.75 70 ARG A CA 1
ATOM 552 C C . ARG A 1 70 ? -10.285 -2.661 -22.354 1.00 48.75 70 ARG A C 1
ATOM 554 O O . ARG A 1 70 ? -11.333 -2.540 -22.978 1.00 48.75 70 ARG A O 1
ATOM 561 N N . SER A 1 71 ? -9.970 -3.765 -21.684 1.00 48.66 71 SER A N 1
ATOM 562 C CA . SER A 1 71 ? -11.014 -4.727 -21.331 1.00 48.66 71 SER A CA 1
ATOM 563 C C . SER A 1 71 ? -11.983 -4.057 -20.358 1.00 48.66 71 SER A C 1
ATOM 565 O O . SER A 1 71 ? -11.540 -3.431 -19.391 1.00 48.66 71 SER A O 1
ATOM 567 N N . LEU A 1 72 ? -13.273 -4.151 -20.696 1.00 43.22 72 LEU A N 1
ATOM 568 C CA . LEU A 1 72 ? -14.427 -3.785 -19.872 1.00 43.22 72 LEU A CA 1
ATOM 569 C C . LEU A 1 72 ? -14.412 -4.513 -18.523 1.00 43.22 72 LEU A C 1
ATOM 571 O O . LEU A 1 72 ? -13.964 -5.683 -18.498 1.00 43.22 72 LEU A O 1
#

Solvent-accessible surface area (backbone 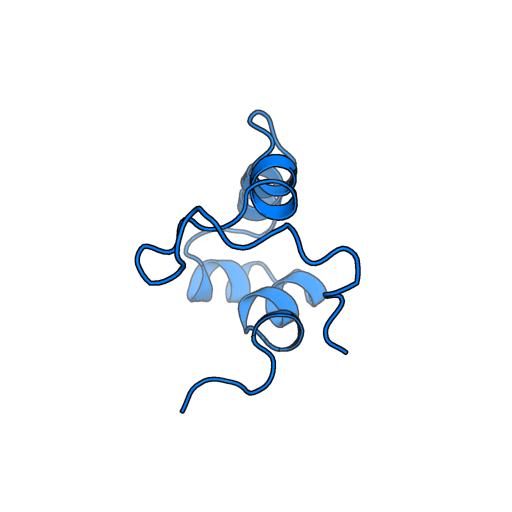atoms only — not comparable to full-atom values): 4744 Å² total; per-residue (Å²): 135,80,72,94,50,64,89,74,68,33,70,69,54,57,41,60,76,64,66,45,44,68,63,29,30,75,73,73,72,44,41,56,68,57,52,46,43,55,39,73,28,94,83,39,43,46,60,49,59,78,70,48,79,80,88,56,93,90,54,70,94,78,66,74,80,66,88,76,74,75,77,128